Protein AF-A0AAE3JLN5-F1 (afdb_monomer)

Foldseek 3Di:
DPDDDFLQLVPVVCQLCLQPDLVVLQVVLCVVLVHDDDDLLDPVVLQVSLLSLLQPPDDDSSNLSSNLSSPVVNCCVVQVWAKKWKWADDDNDITTFIWIAHPQQFIFGRCPVVSCCVPVVVNSNPDTVVNVCVVGPVVCVVGPGPVNVVVVPRIDMGGRD

Mean predicted aligned error: 7.76 Å

Nearest PDB structures (foldseek):
  6e2q-assembly2_B  TM=2.155E-01  e=6.978E-01  Homo sapiens
  7byj-assembly1_A  TM=2.589E-01  e=1.976E+00  Homo sapiens
  3on5-assembly1_A  TM=3.897E-01  e=6.284E+00  Halalkalibacterium halodurans

Structure (mmCIF, N/CA/C/O backbone):
data_AF-A0AAE3JLN5-F1
#
_entry.id   AF-A0AAE3JLN5-F1
#
loop_
_atom_site.group_PDB
_atom_site.id
_atom_site.type_symbol
_atom_site.label_atom_id
_atom_site.label_alt_id
_atom_site.label_comp_id
_atom_site.label_asym_id
_atom_site.label_entity_id
_atom_site.label_seq_id
_atom_site.pdbx_PDB_ins_code
_atom_site.Cartn_x
_atom_site.Cartn_y
_atom_site.Cartn_z
_atom_site.occupancy
_atom_site.B_iso_or_equiv
_atom_site.auth_seq_id
_atom_site.auth_comp_id
_atom_site.auth_asym_id
_atom_site.auth_atom_id
_atom_site.pdbx_PDB_model_num
ATOM 1 N N . MET A 1 1 ? 14.565 -24.775 4.423 1.00 34.91 1 MET A N 1
ATOM 2 C CA . MET A 1 1 ? 14.494 -23.623 3.501 1.00 34.91 1 MET A CA 1
ATOM 3 C C . MET A 1 1 ? 14.005 -22.473 4.358 1.00 34.91 1 MET A C 1
ATOM 5 O O . MET A 1 1 ? 12.881 -22.555 4.824 1.00 34.91 1 MET A O 1
ATOM 9 N N . PHE A 1 2 ? 14.873 -21.534 4.742 1.00 31.98 2 PHE A N 1
ATOM 10 C CA . PHE A 1 2 ? 14.436 -20.401 5.559 1.00 31.98 2 PHE A CA 1
ATOM 11 C C . PHE A 1 2 ? 13.487 -19.578 4.693 1.00 31.98 2 PHE A C 1
ATOM 13 O O . PHE A 1 2 ? 13.933 -18.960 3.725 1.00 31.98 2 PHE A O 1
ATOM 20 N N . ASP A 1 3 ? 12.185 -19.664 4.974 1.00 42.88 3 ASP A N 1
ATOM 21 C CA . ASP A 1 3 ? 11.203 -18.747 4.410 1.00 42.88 3 ASP A CA 1
ATOM 22 C C . ASP A 1 3 ? 11.755 -17.341 4.623 1.00 42.88 3 ASP A C 1
ATOM 24 O O . ASP A 1 3 ? 12.084 -16.959 5.749 1.00 42.88 3 ASP A O 1
ATOM 28 N N . LYS A 1 4 ? 11.952 -16.596 3.532 1.00 53.66 4 LYS A N 1
ATOM 29 C CA . LYS A 1 4 ? 12.260 -15.175 3.649 1.00 53.66 4 LYS A CA 1
ATOM 30 C C . LYS A 1 4 ? 11.141 -14.573 4.492 1.00 53.66 4 LYS A C 1
ATOM 32 O O . LYS A 1 4 ? 9.982 -14.634 4.084 1.00 53.66 4 LYS A O 1
ATOM 37 N N . LEU A 1 5 ? 11.504 -14.067 5.670 1.00 67.44 5 LEU A N 1
ATOM 38 C CA . LEU A 1 5 ? 10.609 -13.301 6.529 1.00 67.44 5 LEU A CA 1
ATOM 39 C C . LEU A 1 5 ? 9.934 -12.226 5.672 1.00 67.44 5 LEU A C 1
ATOM 41 O O . LEU A 1 5 ? 10.567 -11.682 4.760 1.00 67.44 5 LEU A O 1
ATOM 45 N N . SER A 1 6 ? 8.652 -11.988 5.939 1.00 81.00 6 SER A N 1
ATOM 46 C CA . SER A 1 6 ? 7.822 -11.050 5.179 1.00 81.00 6 SER A CA 1
ATOM 47 C C . SER A 1 6 ? 8.530 -9.698 5.022 1.00 81.00 6 SER A C 1
ATOM 49 O O . SER A 1 6 ? 9.211 -9.243 5.942 1.00 81.00 6 SER A O 1
ATOM 51 N N . VAL A 1 7 ? 8.362 -9.020 3.882 1.00 86.06 7 VAL A N 1
ATOM 52 C CA . VAL A 1 7 ? 8.879 -7.651 3.703 1.00 86.06 7 VAL A CA 1
ATOM 53 C C . VAL A 1 7 ? 8.331 -6.733 4.791 1.00 86.06 7 VAL A C 1
ATOM 55 O O . VAL A 1 7 ? 9.045 -5.875 5.296 1.00 86.06 7 VAL A O 1
ATOM 58 N N . PHE A 1 8 ? 7.102 -6.978 5.244 1.00 87.25 8 PHE A N 1
ATOM 59 C CA . PHE A 1 8 ? 6.543 -6.248 6.363 1.00 87.25 8 PHE A CA 1
ATOM 60 C C . PHE A 1 8 ? 7.345 -6.504 7.632 1.00 87.25 8 PHE A C 1
ATOM 62 O O . PHE A 1 8 ? 7.776 -5.543 8.256 1.00 87.25 8 PHE A O 1
ATOM 69 N N . GLN A 1 9 ? 7.657 -7.763 7.957 1.00 87.00 9 GLN A N 1
ATOM 70 C CA . GLN A 1 9 ? 8.486 -8.120 9.120 1.00 87.00 9 GLN A CA 1
ATOM 71 C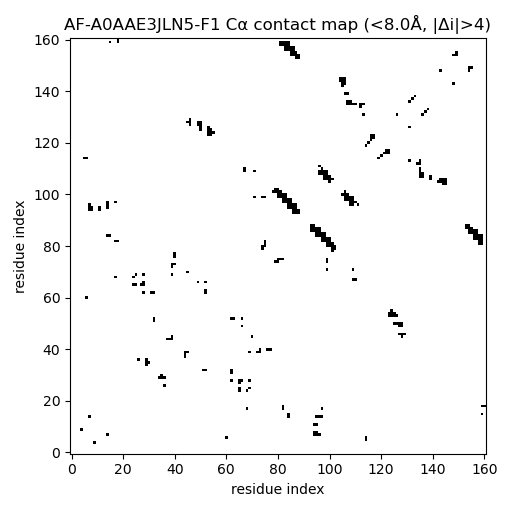 C . GLN A 1 9 ? 9.865 -7.449 9.111 1.00 87.00 9 GLN A C 1
ATOM 73 O O . GLN A 1 9 ? 10.367 -7.095 10.173 1.00 87.00 9 GLN A O 1
ATOM 78 N N . ASN A 1 10 ? 10.465 -7.248 7.937 1.00 88.38 10 ASN A N 1
ATOM 79 C CA . ASN A 1 10 ? 11.807 -6.669 7.830 1.00 88.38 10 ASN A CA 1
ATOM 80 C C . ASN A 1 10 ? 11.815 -5.131 7.871 1.00 88.38 10 ASN A C 1
ATOM 82 O O . ASN A 1 10 ? 12.857 -4.545 8.145 1.00 88.38 10 ASN A O 1
ATOM 86 N N . HIS A 1 11 ? 10.673 -4.479 7.627 1.00 91.25 11 HIS A N 1
ATOM 87 C CA . HIS A 1 11 ? 10.567 -3.022 7.465 1.00 91.25 11 HIS A CA 1
ATOM 88 C C . HIS A 1 11 ? 9.554 -2.395 8.435 1.00 91.25 11 HIS A C 1
ATOM 90 O O . HIS A 1 11 ? 8.726 -1.563 8.062 1.00 91.25 11 HIS A O 1
ATOM 96 N N . GLN A 1 12 ? 9.609 -2.794 9.709 1.00 90.69 12 GLN A N 1
ATOM 97 C CA . GLN A 1 12 ? 8.670 -2.332 10.742 1.00 90.69 12 GLN A CA 1
ATOM 98 C C . GLN A 1 12 ? 8.716 -0.810 10.959 1.00 90.69 12 GLN A C 1
ATOM 100 O O . GLN A 1 12 ? 7.666 -0.201 11.152 1.00 90.69 12 GLN A O 1
ATOM 105 N N . ASP A 1 13 ? 9.887 -0.174 10.846 1.00 91.94 13 ASP A N 1
ATOM 106 C CA . ASP A 1 13 ? 10.029 1.282 11.010 1.00 91.94 13 ASP A CA 1
ATOM 107 C C . ASP A 1 13 ? 9.261 2.072 9.943 1.00 91.94 13 ASP A C 1
ATOM 109 O O . ASP A 1 13 ? 8.630 3.090 10.249 1.00 91.94 13 ASP A O 1
ATOM 113 N N . PHE A 1 14 ? 9.266 1.582 8.697 1.00 92.12 14 PHE A N 1
ATOM 114 C CA . PHE A 1 14 ? 8.467 2.158 7.616 1.00 92.12 14 PHE A CA 1
ATOM 115 C C . PHE A 1 14 ? 6.973 2.054 7.936 1.00 92.12 14 PHE A C 1
ATOM 117 O O . PHE A 1 14 ? 6.238 3.030 7.787 1.00 92.12 14 PHE A O 1
ATOM 124 N N . LEU A 1 15 ? 6.533 0.887 8.419 1.00 92.00 15 LEU A N 1
ATOM 125 C CA . LEU A 1 15 ? 5.131 0.616 8.741 1.00 92.00 15 LEU A CA 1
ATOM 126 C C . LEU A 1 15 ? 4.630 1.454 9.920 1.00 92.00 15 LEU A C 1
ATOM 128 O O . LEU A 1 15 ? 3.588 2.095 9.816 1.00 92.00 15 LEU A O 1
ATOM 132 N N . LEU A 1 16 ? 5.393 1.521 11.012 1.00 92.00 16 LEU A N 1
ATOM 133 C CA . LEU A 1 16 ? 5.062 2.333 12.188 1.00 92.00 16 LEU A CA 1
ATOM 134 C C . LEU A 1 16 ? 4.935 3.822 11.849 1.00 92.00 16 LEU A C 1
ATOM 136 O O . LEU A 1 16 ? 4.142 4.540 12.457 1.00 92.00 16 LEU A O 1
ATOM 140 N N . ASN A 1 17 ? 5.674 4.285 10.841 1.00 93.31 17 ASN A N 1
ATOM 141 C CA . ASN A 1 17 ? 5.619 5.663 10.376 1.00 93.31 17 ASN A CA 1
ATOM 142 C C . ASN A 1 17 ? 4.819 5.835 9.083 1.00 93.31 17 ASN A C 1
ATOM 144 O O . ASN A 1 17 ? 4.905 6.909 8.492 1.00 93.31 17 ASN A O 1
ATOM 148 N N . ILE A 1 18 ? 4.042 4.844 8.619 1.00 92.56 18 ILE A N 1
ATOM 149 C CA . ILE A 1 18 ? 3.437 4.851 7.272 1.00 92.56 18 ILE A CA 1
ATOM 150 C C . ILE A 1 18 ? 2.553 6.080 7.013 1.00 92.56 18 ILE A C 1
ATOM 152 O O . ILE A 1 18 ? 2.617 6.645 5.927 1.00 92.56 18 ILE A O 1
ATOM 156 N N . HIS A 1 19 ? 1.853 6.570 8.036 1.00 91.94 19 HIS A N 1
ATOM 157 C CA . HIS A 1 19 ? 0.973 7.743 8.003 1.00 91.94 19 HIS A CA 1
ATOM 158 C C . HIS A 1 19 ? 1.704 9.100 7.948 1.00 91.94 19 HIS A C 1
ATOM 160 O O . HIS A 1 19 ? 1.088 10.117 7.638 1.00 91.94 19 HIS A O 1
ATOM 166 N N . LYS A 1 20 ? 3.007 9.144 8.257 1.00 92.88 20 LYS A N 1
ATOM 167 C CA . LYS A 1 20 ? 3.791 10.390 8.330 1.00 92.88 20 LYS A CA 1
ATOM 168 C C . LYS A 1 20 ? 4.419 10.762 6.990 1.00 92.88 20 LYS A C 1
ATOM 170 O O . LYS A 1 20 ? 4.600 9.903 6.130 1.00 92.88 20 LYS A O 1
ATOM 175 N N . ASN A 1 21 ? 4.830 12.022 6.847 1.00 92.56 21 ASN A N 1
ATOM 176 C CA . ASN A 1 21 ? 5.661 12.516 5.740 1.00 92.56 21 ASN A CA 1
ATOM 177 C C . ASN A 1 21 ? 5.132 12.145 4.341 1.00 92.56 21 ASN A C 1
ATOM 179 O O . ASN A 1 21 ? 5.878 11.686 3.476 1.00 92.56 21 ASN A O 1
ATOM 183 N N . LYS A 1 22 ? 3.825 12.327 4.117 1.00 91.62 22 LYS A N 1
ATOM 184 C CA . LYS A 1 22 ? 3.152 11.931 2.871 1.00 91.62 22 LYS A CA 1
ATOM 185 C C . LYS A 1 22 ? 3.838 12.457 1.611 1.00 91.62 22 LYS A C 1
ATOM 187 O O . LYS A 1 22 ? 4.119 11.692 0.691 1.00 91.62 22 LYS A O 1
ATOM 192 N N . GLU A 1 23 ? 4.116 13.757 1.568 1.00 91.44 23 GLU A N 1
ATOM 193 C CA . GLU A 1 23 ? 4.706 14.399 0.389 1.00 91.44 23 GLU A CA 1
ATOM 194 C C . GLU A 1 23 ? 6.108 13.870 0.073 1.00 91.44 23 GLU A C 1
ATOM 196 O O . GLU A 1 23 ? 6.421 13.622 -1.092 1.00 91.44 23 GLU A O 1
ATOM 201 N N . GLU A 1 24 ? 6.919 13.651 1.111 1.00 92.50 24 GLU A N 1
ATOM 202 C CA . GLU A 1 24 ? 8.273 13.105 1.005 1.00 92.50 24 GLU A CA 1
ATOM 203 C C . GLU A 1 24 ? 8.243 11.677 0.452 1.00 92.50 24 GLU A C 1
ATOM 205 O O . GLU A 1 24 ? 8.920 11.382 -0.527 1.00 92.50 24 GLU A O 1
ATOM 210 N N . LYS A 1 25 ? 7.387 10.805 0.999 1.00 93.25 25 LYS A N 1
ATOM 211 C CA . LYS A 1 25 ? 7.266 9.416 0.530 1.00 93.25 25 LYS A CA 1
ATOM 212 C C . LYS A 1 25 ? 6.771 9.310 -0.904 1.00 93.25 25 LYS A C 1
ATOM 214 O O . LYS A 1 25 ? 7.271 8.477 -1.658 1.00 93.25 25 LYS A O 1
ATOM 219 N N . LEU A 1 26 ? 5.799 10.139 -1.292 1.00 92.69 26 LEU A N 1
ATOM 220 C CA . LEU A 1 26 ? 5.338 10.183 -2.680 1.00 92.69 26 LEU A CA 1
ATOM 221 C C . LEU A 1 26 ? 6.450 10.690 -3.603 1.00 92.69 26 LEU A C 1
ATOM 223 O O . LEU A 1 26 ? 6.664 10.113 -4.664 1.00 92.69 26 LEU A O 1
ATOM 227 N N . PHE A 1 27 ? 7.184 11.733 -3.205 1.00 91.69 27 PHE A N 1
ATOM 228 C CA . PHE A 1 27 ? 8.329 12.224 -3.972 1.00 91.69 27 PHE A CA 1
ATOM 229 C C . PHE A 1 27 ? 9.406 11.145 -4.153 1.00 91.69 27 PHE A C 1
ATOM 231 O O . PHE A 1 27 ? 9.820 10.890 -5.284 1.00 91.69 27 PHE A O 1
ATOM 238 N N . GLU A 1 28 ? 9.803 10.479 -3.069 1.00 91.06 28 GLU A N 1
ATOM 239 C CA . GLU A 1 28 ? 10.776 9.387 -3.100 1.00 91.06 28 GLU A CA 1
ATOM 240 C C . GLU A 1 28 ? 10.309 8.232 -3.984 1.00 91.06 28 GLU A C 1
ATOM 242 O O . GLU A 1 28 ? 11.082 7.729 -4.796 1.00 91.06 28 GLU A O 1
ATOM 247 N N . PHE A 1 29 ? 9.031 7.858 -3.916 1.00 92.88 29 PHE A N 1
ATOM 248 C CA . PHE A 1 29 ? 8.471 6.835 -4.792 1.00 92.88 29 PHE A CA 1
ATOM 249 C C . PHE A 1 29 ? 8.649 7.178 -6.279 1.00 92.88 29 PHE A C 1
ATOM 251 O O . PHE A 1 29 ? 9.194 6.372 -7.033 1.00 92.88 29 PHE A O 1
ATOM 258 N N . PHE A 1 30 ? 8.238 8.378 -6.700 1.00 92.25 30 PHE A N 1
ATOM 259 C CA . PHE A 1 30 ? 8.370 8.815 -8.093 1.00 92.25 30 PHE A CA 1
ATOM 260 C C . PHE A 1 30 ? 9.837 8.886 -8.545 1.00 92.25 30 PHE A C 1
ATOM 262 O O . PHE A 1 30 ? 10.158 8.494 -9.670 1.00 92.25 30 PHE A O 1
ATOM 269 N N . ARG A 1 31 ? 10.743 9.289 -7.644 1.00 90.69 31 ARG A N 1
ATOM 270 C CA . ARG A 1 31 ? 12.194 9.255 -7.869 1.00 90.69 31 ARG A CA 1
ATOM 271 C C . ARG A 1 31 ? 12.707 7.826 -8.078 1.00 90.69 31 ARG A C 1
ATOM 273 O O . ARG A 1 31 ? 13.458 7.592 -9.022 1.00 90.69 31 ARG A O 1
ATOM 280 N N . LEU A 1 32 ? 12.286 6.871 -7.244 1.00 86.94 32 LEU A N 1
ATOM 281 C CA . LEU A 1 32 ? 12.697 5.460 -7.313 1.00 86.94 32 LEU A CA 1
ATOM 282 C C . LEU A 1 32 ? 12.283 4.782 -8.623 1.00 86.94 32 LEU A C 1
ATOM 284 O O . LEU A 1 32 ? 13.032 3.969 -9.164 1.00 86.94 32 LEU A O 1
ATOM 288 N N . ILE A 1 33 ? 11.107 5.123 -9.149 1.00 87.69 33 ILE A N 1
ATOM 289 C CA . ILE A 1 33 ? 10.612 4.569 -10.417 1.00 87.69 33 ILE A CA 1
ATOM 290 C C . ILE A 1 33 ? 11.040 5.388 -11.641 1.00 87.69 33 ILE A C 1
ATOM 292 O O . ILE A 1 33 ? 10.683 5.019 -12.758 1.00 87.69 33 ILE A O 1
ATOM 296 N N . ASN A 1 34 ? 11.795 6.474 -11.435 1.00 88.44 34 ASN A N 1
ATOM 297 C CA . ASN A 1 34 ? 12.208 7.423 -12.467 1.00 88.44 34 ASN A CA 1
ATOM 298 C C . ASN A 1 34 ? 11.028 7.894 -13.337 1.00 88.44 34 ASN A C 1
ATOM 300 O O . ASN A 1 34 ? 11.049 7.785 -14.565 1.00 88.44 34 ASN A O 1
ATOM 304 N N . HIS A 1 35 ? 9.969 8.373 -12.686 1.00 90.31 35 HIS A N 1
ATOM 305 C CA . HIS A 1 35 ? 8.757 8.850 -13.345 1.00 90.31 35 HIS A CA 1
ATOM 306 C C . HIS A 1 35 ? 8.337 10.201 -12.764 1.00 90.31 35 HIS A C 1
ATOM 308 O O . HIS A 1 35 ? 8.606 10.509 -11.605 1.00 90.31 35 HIS A O 1
ATOM 314 N N . GLU A 1 36 ? 7.653 11.014 -13.564 1.00 91.88 36 GLU A N 1
ATOM 315 C CA . GLU A 1 36 ? 7.061 12.262 -13.086 1.00 91.88 36 GLU A CA 1
ATOM 316 C C . GLU A 1 36 ? 5.956 12.014 -12.048 1.00 91.88 36 GLU A C 1
ATOM 318 O O . GLU A 1 36 ? 5.320 10.954 -12.027 1.00 91.88 36 GLU A O 1
ATOM 323 N N . LYS A 1 37 ? 5.707 13.013 -11.195 1.00 91.38 37 LYS A N 1
ATOM 324 C CA . LYS A 1 37 ? 4.561 12.991 -10.282 1.00 91.38 37 LYS A CA 1
ATOM 325 C C . LYS A 1 37 ? 3.266 12.995 -11.089 1.00 91.38 37 LYS A C 1
ATOM 327 O O . LYS A 1 37 ? 3.116 13.790 -12.010 1.00 91.38 37 LYS A O 1
ATOM 332 N N . VAL A 1 38 ? 2.321 12.151 -10.692 1.00 91.12 38 VAL A N 1
ATOM 333 C CA . VAL A 1 38 ? 0.983 12.076 -11.294 1.00 91.12 38 VAL A CA 1
ATOM 334 C C . VAL A 1 38 ? -0.095 12.308 -10.242 1.00 91.12 38 VAL A C 1
ATOM 336 O O . VAL A 1 38 ? 0.158 12.147 -9.045 1.00 91.12 38 VAL A O 1
ATOM 339 N N . ASP A 1 39 ? -1.303 12.661 -10.684 1.00 90.38 39 ASP A N 1
ATOM 340 C CA . ASP A 1 39 ? -2.466 12.713 -9.801 1.00 90.38 39 ASP A CA 1
ATOM 341 C C . ASP A 1 39 ? -2.801 11.301 -9.309 1.00 90.38 39 ASP A C 1
ATOM 343 O O . ASP A 1 39 ? -3.186 10.421 -10.082 1.00 90.38 39 ASP A O 1
ATOM 347 N N . ILE A 1 40 ? -2.643 11.098 -8.003 1.00 88.88 40 ILE A N 1
ATOM 348 C CA . ILE A 1 40 ? -2.873 9.819 -7.332 1.00 88.88 40 ILE A CA 1
ATOM 349 C C . ILE A 1 40 ? -4.363 9.512 -7.137 1.00 88.88 40 ILE A C 1
ATOM 351 O O . ILE A 1 40 ? -4.716 8.407 -6.740 1.00 88.88 40 ILE A O 1
ATOM 355 N N . SER A 1 41 ? -5.256 10.469 -7.393 1.00 86.25 41 SER A N 1
ATOM 356 C CA . SER A 1 41 ? -6.702 10.253 -7.361 1.00 86.25 41 SER A CA 1
ATOM 357 C C . SER A 1 41 ? -7.232 9.630 -8.661 1.00 86.25 41 SER A C 1
ATOM 359 O O . SER A 1 41 ? -8.343 9.092 -8.679 1.00 86.25 41 SER A O 1
ATOM 361 N N . ASP A 1 42 ? -6.442 9.653 -9.733 1.00 87.62 42 ASP A N 1
ATOM 362 C CA . ASP A 1 42 ? -6.807 9.112 -11.039 1.00 87.62 42 ASP A CA 1
ATOM 363 C C . ASP A 1 42 ? -6.462 7.614 -11.140 1.00 87.62 42 ASP A C 1
ATOM 365 O O . ASP A 1 42 ? -5.333 7.177 -10.901 1.00 87.62 42 ASP A O 1
ATOM 369 N N . TYR A 1 43 ? -7.463 6.816 -11.508 1.00 83.06 43 TYR A N 1
ATOM 370 C CA . TYR A 1 43 ? -7.341 5.371 -11.667 1.00 83.06 43 TYR A CA 1
ATOM 371 C C . TYR A 1 43 ? -6.399 4.983 -12.817 1.00 83.06 43 TYR A C 1
ATOM 373 O O . TYR A 1 43 ? -5.635 4.021 -12.687 1.00 83.06 43 TYR A O 1
ATOM 381 N N . ASP A 1 44 ? -6.411 5.725 -13.925 1.00 84.06 44 ASP A N 1
ATOM 382 C CA . ASP A 1 44 ? -5.588 5.405 -15.094 1.00 84.06 44 ASP A CA 1
ATOM 383 C C . ASP A 1 44 ? -4.106 5.664 -14.814 1.00 84.06 44 ASP A C 1
ATOM 385 O O . ASP A 1 44 ? -3.244 4.844 -15.156 1.00 84.06 44 ASP A O 1
ATOM 389 N N . ASN A 1 45 ? -3.811 6.737 -14.078 1.00 87.81 45 ASN A N 1
ATOM 390 C CA . ASN A 1 45 ? -2.475 6.990 -13.548 1.00 87.81 45 ASN A CA 1
ATOM 391 C C . ASN A 1 45 ? -2.016 5.856 -12.626 1.00 87.81 45 ASN A C 1
ATOM 393 O O . ASN A 1 45 ? -0.902 5.351 -12.783 1.00 87.81 45 ASN A O 1
ATOM 397 N N . LEU A 1 46 ? -2.873 5.383 -11.714 1.00 84.94 46 LEU A N 1
ATOM 398 C 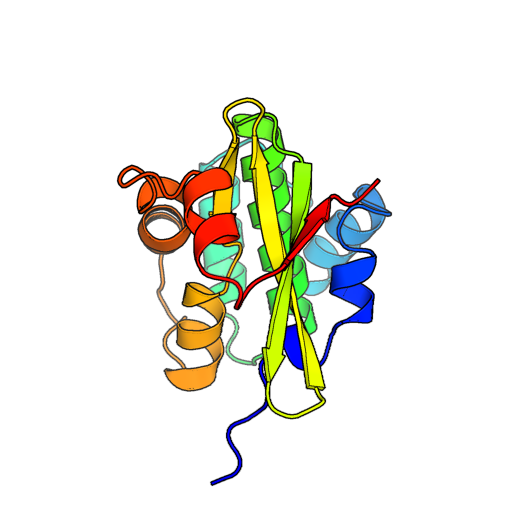CA . LEU A 1 46 ? -2.544 4.244 -10.854 1.00 84.94 46 LEU A CA 1
ATOM 399 C C . LEU A 1 46 ? -2.242 2.971 -11.643 1.00 84.94 46 LEU A C 1
ATOM 401 O O . LEU A 1 46 ? -1.288 2.252 -11.320 1.00 84.94 46 LEU A O 1
ATOM 405 N N . LYS A 1 47 ? -3.025 2.703 -12.692 1.00 82.25 47 LYS A N 1
ATOM 406 C CA . LYS A 1 47 ? -2.810 1.559 -13.576 1.00 82.25 47 LYS A CA 1
ATOM 407 C C . LYS A 1 47 ? -1.462 1.646 -14.282 1.00 82.25 47 LYS A C 1
ATOM 409 O O . LYS A 1 47 ? -0.705 0.672 -14.254 1.00 82.25 47 LYS A O 1
ATOM 414 N N . LYS A 1 48 ? -1.140 2.807 -14.859 1.00 84.88 48 LYS A N 1
ATOM 415 C CA . LYS A 1 48 ? 0.138 3.066 -15.537 1.00 84.88 48 LYS A CA 1
ATOM 416 C C . LYS A 1 48 ? 1.324 2.895 -14.586 1.00 84.88 48 LYS A C 1
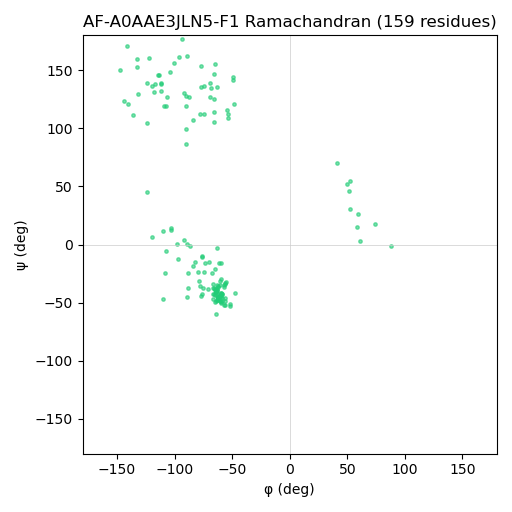ATOM 418 O O . LYS A 1 48 ? 2.254 2.155 -14.895 1.00 84.88 48 LYS A O 1
ATOM 423 N N . ILE A 1 49 ? 1.276 3.532 -13.417 1.00 87.19 49 ILE A N 1
ATOM 424 C CA . ILE A 1 49 ? 2.348 3.475 -12.417 1.00 87.19 49 ILE A CA 1
ATOM 425 C C . ILE A 1 49 ? 2.551 2.053 -11.891 1.00 87.19 49 ILE A C 1
ATOM 427 O O . ILE A 1 49 ? 3.681 1.576 -11.817 1.00 87.19 49 ILE A O 1
ATOM 431 N N . THR A 1 50 ? 1.467 1.341 -11.581 1.00 82.88 50 THR A N 1
ATOM 432 C CA . THR A 1 50 ? 1.558 -0.055 -11.137 1.00 82.88 50 THR A CA 1
ATOM 433 C C . THR A 1 50 ? 2.203 -0.920 -12.213 1.00 82.88 50 THR A C 1
ATOM 435 O O . THR A 1 50 ? 3.108 -1.686 -11.909 1.00 82.88 50 THR A O 1
ATOM 438 N N . HIS A 1 51 ? 1.813 -0.760 -13.479 1.00 79.12 51 HIS A N 1
ATOM 439 C CA . HIS A 1 51 ? 2.436 -1.494 -14.581 1.00 79.12 51 HIS A CA 1
ATOM 440 C C . HIS A 1 51 ? 3.948 -1.227 -14.678 1.00 79.12 51 HIS A C 1
ATOM 442 O O . HIS A 1 51 ? 4.727 -2.165 -14.839 1.00 79.12 51 HIS A O 1
ATOM 448 N N . LEU A 1 52 ? 4.373 0.031 -14.516 1.00 81.81 52 LEU A N 1
ATOM 449 C CA . LEU A 1 52 ? 5.792 0.399 -14.504 1.00 81.81 52 LEU A CA 1
ATOM 450 C C . LEU A 1 52 ? 6.558 -0.283 -13.367 1.00 81.81 52 LEU A C 1
ATOM 452 O O . LEU A 1 52 ? 7.601 -0.878 -13.624 1.00 81.81 52 LEU A O 1
ATOM 456 N N . VAL A 1 53 ? 6.038 -0.234 -12.136 1.00 81.38 53 VAL A N 1
ATOM 457 C CA . VAL A 1 53 ? 6.660 -0.876 -10.962 1.00 81.38 53 VAL A CA 1
ATOM 458 C C . VAL A 1 53 ? 6.759 -2.388 -11.154 1.00 81.38 53 VAL A C 1
ATOM 460 O O . VAL A 1 53 ? 7.801 -2.986 -10.893 1.00 81.38 53 VAL A O 1
ATOM 463 N N . MET A 1 54 ? 5.684 -3.009 -11.635 1.00 75.12 54 MET A N 1
ATOM 464 C CA . MET A 1 54 ? 5.571 -4.464 -11.724 1.00 75.12 54 MET A CA 1
ATOM 465 C C . MET A 1 54 ? 6.401 -5.092 -12.841 1.00 75.12 54 MET A C 1
ATOM 467 O O . MET A 1 54 ? 6.795 -6.254 -12.735 1.00 75.12 54 MET A O 1
ATOM 471 N N . ASN A 1 55 ? 6.725 -4.320 -13.875 1.00 73.75 55 ASN A N 1
ATOM 472 C CA . ASN A 1 55 ? 7.581 -4.772 -14.967 1.00 73.75 55 ASN A CA 1
ATOM 473 C C . ASN A 1 55 ? 9.079 -4.579 -14.700 1.00 73.75 55 ASN A C 1
ATOM 475 O O . ASN A 1 55 ? 9.901 -4.957 -15.539 1.00 73.75 55 ASN A O 1
ATOM 479 N N . GLN A 1 56 ? 9.466 -4.011 -13.554 1.00 73.75 56 GLN A N 1
ATOM 480 C CA . GLN A 1 56 ? 10.876 -3.917 -13.191 1.00 73.75 56 GLN A CA 1
ATOM 481 C C . GLN A 1 56 ? 11.459 -5.321 -12.968 1.00 73.75 56 GLN A C 1
ATOM 483 O O . GLN A 1 56 ? 10.974 -6.102 -12.155 1.00 73.75 56 GLN A O 1
ATOM 488 N N . LEU A 1 57 ? 12.542 -5.641 -13.686 1.00 63.56 57 LEU A N 1
ATOM 489 C CA . LEU A 1 57 ? 13.176 -6.967 -13.646 1.00 63.56 57 LEU A CA 1
ATOM 490 C C . LEU A 1 57 ? 13.834 -7.285 -12.295 1.00 63.56 57 LEU A C 1
ATOM 492 O O . LEU A 1 57 ? 14.021 -8.454 -11.954 1.00 63.56 57 LEU A O 1
ATOM 496 N N . LYS A 1 58 ? 14.212 -6.255 -11.531 1.00 74.38 58 LYS A N 1
ATOM 497 C CA . LYS A 1 58 ? 14.881 -6.401 -10.238 1.00 74.38 58 LYS A CA 1
ATOM 49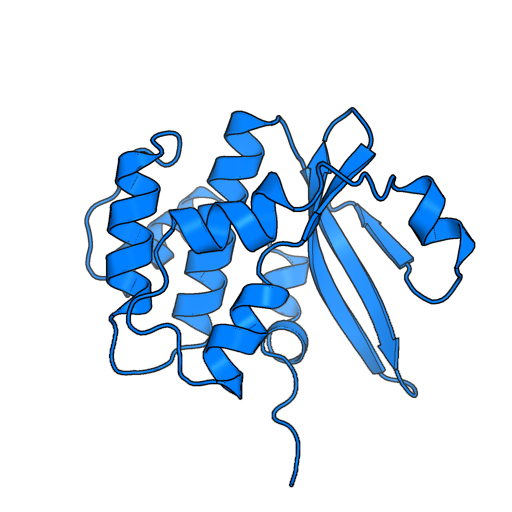8 C C . LYS A 1 58 ? 13.915 -6.073 -9.108 1.00 74.38 58 LYS A C 1
ATOM 500 O O . LYS A 1 58 ? 13.340 -4.991 -9.066 1.00 74.38 58 LYS A O 1
ATOM 505 N N . LYS A 1 59 ? 13.807 -7.005 -8.162 1.00 75.25 59 LYS A N 1
ATOM 506 C CA . LYS A 1 59 ? 13.040 -6.817 -6.932 1.00 75.25 59 LYS A CA 1
ATOM 507 C C . LYS A 1 59 ? 13.706 -5.804 -6.012 1.00 75.25 59 LYS A C 1
ATOM 509 O O . LYS A 1 59 ? 14.925 -5.851 -5.844 1.00 75.25 59 LYS A O 1
ATOM 514 N N . SER A 1 60 ? 12.899 -4.949 -5.398 1.00 83.38 60 SER A N 1
ATOM 515 C CA . SER A 1 60 ? 13.330 -4.009 -4.366 1.00 83.38 60 SER A CA 1
ATOM 516 C C . SER A 1 60 ? 12.227 -3.865 -3.322 1.00 83.38 60 SER A C 1
ATOM 518 O O . SER A 1 60 ? 11.093 -3.527 -3.671 1.00 83.38 60 SER A O 1
ATOM 520 N N . ASP A 1 61 ? 12.572 -4.127 -2.062 1.00 86.31 61 ASP A N 1
ATOM 521 C CA . ASP A 1 61 ? 11.670 -3.954 -0.923 1.00 86.31 61 ASP A CA 1
ATOM 522 C C . ASP A 1 61 ? 11.195 -2.501 -0.827 1.00 86.31 61 ASP A C 1
ATOM 524 O O . ASP A 1 61 ? 9.997 -2.267 -0.683 1.00 86.31 61 ASP A O 1
ATOM 528 N N . ASP A 1 62 ? 12.102 -1.541 -1.028 1.00 86.56 62 ASP A N 1
ATOM 529 C CA . ASP A 1 62 ? 11.791 -0.110 -1.011 1.00 86.56 62 ASP A CA 1
ATOM 530 C C . ASP A 1 62 ? 10.795 0.249 -2.117 1.00 86.56 62 ASP A C 1
ATOM 532 O O . ASP A 1 62 ? 9.780 0.891 -1.857 1.00 86.56 62 ASP A O 1
ATOM 536 N N . ASN A 1 63 ? 11.013 -0.237 -3.347 1.00 84.00 63 ASN A N 1
ATOM 537 C CA . ASN A 1 63 ? 10.087 0.027 -4.455 1.00 84.00 63 ASN A CA 1
ATOM 538 C C . ASN A 1 63 ? 8.711 -0.576 -4.170 1.00 84.00 63 ASN A C 1
ATOM 540 O O . ASN A 1 63 ? 7.694 0.049 -4.465 1.00 84.00 63 ASN A O 1
ATOM 544 N N . PHE A 1 64 ? 8.675 -1.782 -3.600 1.00 84.94 64 PHE A N 1
ATOM 545 C CA . PHE A 1 64 ? 7.433 -2.450 -3.240 1.00 84.94 64 PHE A CA 1
ATOM 546 C C . PHE A 1 64 ? 6.678 -1.691 -2.141 1.00 8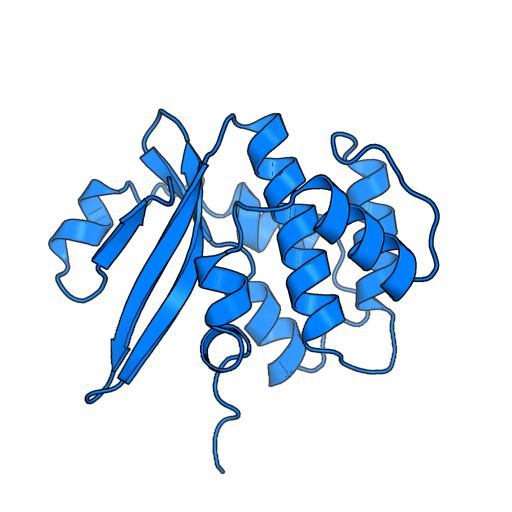4.94 64 PHE A C 1
ATOM 548 O O . PHE A 1 64 ? 5.492 -1.415 -2.306 1.00 84.94 64 PHE A O 1
ATOM 555 N N . LEU A 1 65 ? 7.348 -1.313 -1.049 1.00 88.44 65 LEU A N 1
ATOM 556 C CA . LEU A 1 65 ? 6.741 -0.587 0.070 1.00 88.44 65 LEU A CA 1
ATOM 557 C C . LEU A 1 65 ? 6.281 0.816 -0.338 1.00 88.44 65 LEU A C 1
ATOM 559 O O . LEU A 1 65 ? 5.164 1.214 -0.007 1.00 88.44 65 LEU A O 1
ATOM 563 N N . SER A 1 66 ? 7.088 1.539 -1.115 1.00 89.75 66 SER A N 1
ATOM 564 C CA . SER A 1 66 ? 6.718 2.845 -1.664 1.00 89.75 66 SER A CA 1
ATOM 565 C C . SER A 1 66 ? 5.545 2.752 -2.646 1.00 89.75 66 SER A C 1
ATOM 567 O O . SER A 1 66 ? 4.653 3.599 -2.613 1.00 89.75 66 SER A O 1
ATOM 569 N N . TRP A 1 67 ? 5.488 1.706 -3.477 1.00 88.56 67 TRP A N 1
ATOM 570 C CA . TRP A 1 67 ? 4.337 1.451 -4.349 1.00 88.56 67 TRP A CA 1
ATOM 571 C C . TRP A 1 67 ? 3.070 1.102 -3.555 1.00 88.56 67 TRP A C 1
ATOM 573 O O . TRP A 1 67 ? 1.999 1.628 -3.855 1.00 88.56 67 TRP A O 1
ATOM 583 N N . LEU A 1 68 ? 3.175 0.275 -2.509 1.00 88.19 68 LEU A N 1
ATOM 584 C CA . LEU A 1 68 ? 2.047 -0.018 -1.621 1.00 88.19 68 LEU A CA 1
ATOM 585 C C . LEU A 1 68 ? 1.521 1.237 -0.935 1.00 88.19 68 LEU A C 1
ATOM 587 O O . LEU A 1 68 ? 0.307 1.426 -0.855 1.00 88.19 68 LEU A O 1
ATOM 591 N N . TYR A 1 69 ? 2.425 2.098 -0.470 1.00 91.81 69 TYR A N 1
ATOM 592 C CA . TYR A 1 69 ? 2.064 3.388 0.097 1.00 91.81 69 TYR A CA 1
ATOM 593 C C . TYR A 1 69 ? 1.301 4.246 -0.918 1.00 91.81 69 TYR A C 1
ATOM 595 O O . TYR A 1 69 ? 0.209 4.721 -0.618 1.00 91.81 69 TYR A O 1
ATOM 603 N N . PHE A 1 70 ? 1.812 4.361 -2.147 1.00 91.38 70 PHE A N 1
ATOM 604 C CA . PHE A 1 70 ? 1.143 5.063 -3.244 1.00 91.38 70 PHE A CA 1
ATOM 605 C C . PHE A 1 70 ? -0.272 4.518 -3.524 1.00 91.38 70 PHE A C 1
ATOM 607 O O . PHE A 1 70 ? -1.225 5.294 -3.624 1.00 91.38 70 PHE A O 1
ATOM 614 N N . CYS A 1 71 ? -0.447 3.193 -3.589 1.00 87.69 71 CYS A N 1
ATOM 615 C CA . CYS A 1 71 ? -1.767 2.577 -3.749 1.00 87.69 71 CYS A CA 1
ATOM 616 C C . CYS A 1 71 ? -2.689 2.829 -2.548 1.00 87.69 71 CYS A C 1
ATOM 618 O O . CYS A 1 71 ? -3.882 3.069 -2.729 1.00 87.69 71 CYS A O 1
ATOM 620 N N . GLY A 1 72 ? -2.153 2.787 -1.328 1.00 89.62 72 GLY A N 1
ATOM 621 C CA . GLY A 1 72 ? -2.908 3.089 -0.117 1.00 89.62 72 GLY A CA 1
ATOM 622 C C . GLY A 1 72 ? -3.391 4.537 -0.074 1.00 89.62 72 GLY A C 1
ATOM 623 O O . GLY A 1 72 ? -4.547 4.788 0.249 1.00 89.62 72 GLY A O 1
ATOM 624 N N . GLU A 1 73 ? -2.565 5.496 -0.491 1.00 92.50 73 GLU A N 1
ATOM 625 C CA . GLU A 1 73 ? -2.965 6.905 -0.551 1.00 92.50 73 GLU A CA 1
ATOM 626 C C . GLU A 1 73 ? -4.118 7.153 -1.533 1.00 92.50 73 GLU A C 1
ATOM 628 O O . GLU A 1 73 ? -5.000 7.963 -1.251 1.00 92.50 73 GLU A O 1
ATOM 633 N N . HIS A 1 74 ? -4.180 6.419 -2.646 1.00 89.56 74 HIS A N 1
ATOM 634 C CA . HIS A 1 74 ? -5.346 6.464 -3.531 1.00 89.56 74 HIS A CA 1
ATOM 635 C C . HIS A 1 74 ? -6.626 5.979 -2.840 1.00 89.56 74 HIS A C 1
ATOM 637 O O . HIS A 1 74 ? -7.666 6.630 -2.935 1.00 89.56 74 HIS A O 1
ATOM 643 N N . ILE A 1 75 ? -6.560 4.847 -2.133 1.00 86.19 75 ILE A N 1
ATOM 644 C CA . ILE A 1 75 ? -7.707 4.298 -1.393 1.00 86.19 75 ILE A CA 1
ATOM 645 C C . ILE A 1 75 ? -8.140 5.285 -0.307 1.00 86.19 75 ILE A C 1
ATOM 647 O O . ILE A 1 75 ? -9.326 5.586 -0.200 1.00 86.19 75 ILE A O 1
ATOM 651 N N . ASN A 1 76 ? -7.183 5.827 0.450 1.00 90.25 76 ASN A N 1
ATOM 652 C CA . ASN A 1 76 ? -7.427 6.845 1.464 1.00 90.25 76 ASN A CA 1
ATOM 653 C C . ASN A 1 76 ? -8.225 8.019 0.873 1.00 90.25 76 ASN A C 1
ATOM 655 O O . ASN A 1 76 ? -9.313 8.319 1.360 1.00 90.25 76 ASN A O 1
ATOM 659 N N . LEU A 1 77 ? -7.760 8.595 -0.240 1.00 89.88 77 LEU A N 1
ATOM 660 C CA . LEU A 1 77 ? -8.435 9.718 -0.895 1.00 89.88 77 LEU A CA 1
ATOM 661 C C . LEU A 1 77 ? -9.834 9.377 -1.421 1.00 89.88 77 LEU A C 1
ATOM 663 O O . LEU A 1 77 ? -10.728 10.218 -1.367 1.00 89.88 77 LEU A O 1
ATOM 667 N N . LYS A 1 78 ? -10.037 8.170 -1.962 1.00 86.75 78 LYS A N 1
ATOM 668 C CA . LYS A 1 78 ? -11.324 7.771 -2.557 1.00 86.75 78 LYS A CA 1
ATOM 669 C C . LYS A 1 78 ? -12.375 7.376 -1.530 1.00 86.75 78 LYS A C 1
ATOM 671 O O . LYS A 1 78 ? -13.561 7.566 -1.786 1.00 86.75 78 LYS A O 1
ATOM 676 N N . PHE A 1 79 ? -11.952 6.811 -0.405 1.00 86.56 79 PHE A N 1
ATOM 677 C CA . PHE A 1 79 ? -12.850 6.190 0.568 1.00 86.56 79 PHE A CA 1
ATOM 678 C C . PHE A 1 79 ? -12.790 6.834 1.958 1.00 86.56 79 PHE A C 1
ATOM 680 O O . PHE A 1 79 ? -13.455 6.344 2.869 1.00 86.56 79 PHE A O 1
ATOM 687 N N . ASN A 1 80 ? -12.049 7.939 2.102 1.00 89.75 80 ASN A N 1
ATOM 688 C CA . ASN A 1 80 ? -11.836 8.660 3.357 1.00 89.75 80 ASN A CA 1
ATOM 689 C C . ASN A 1 80 ? -11.354 7.721 4.475 1.00 89.75 80 ASN A C 1
ATOM 691 O O . ASN A 1 80 ? -11.980 7.587 5.529 1.00 89.75 80 ASN A O 1
ATOM 695 N N . CYS A 1 81 ? -10.268 6.999 4.196 1.00 89.69 81 CYS A N 1
ATOM 696 C CA . CYS A 1 81 ? -9.712 6.020 5.125 1.00 89.69 81 CYS A CA 1
ATOM 697 C C . CYS A 1 81 ? -8.568 6.595 5.957 1.00 89.69 81 CYS A C 1
ATOM 699 O O . CYS A 1 81 ? -7.897 7.545 5.570 1.00 89.69 81 CYS A O 1
ATOM 701 N N . LYS A 1 82 ? -8.269 5.935 7.071 1.00 91.25 82 LYS A N 1
ATOM 702 C CA . LYS A 1 82 ? -7.076 6.176 7.880 1.00 91.25 82 LYS A CA 1
ATOM 703 C C . LYS A 1 82 ? -6.148 4.977 7.834 1.00 91.25 82 LYS A C 1
ATOM 705 O O . LYS A 1 82 ? -6.610 3.838 7.776 1.00 91.25 82 LYS A O 1
ATOM 710 N N . TRP A 1 83 ? -4.846 5.240 7.886 1.00 92.44 83 TRP A N 1
ATOM 711 C CA . TRP A 1 83 ? -3.840 4.199 8.065 1.00 92.44 83 TRP A CA 1
ATOM 712 C C . TRP A 1 83 ? -3.928 3.609 9.467 1.00 92.44 83 TRP A C 1
ATOM 714 O O . TRP A 1 83 ? -3.993 4.325 10.464 1.00 92.44 83 TRP A O 1
ATOM 724 N N . ALA A 1 84 ? -3.876 2.289 9.528 1.00 91.56 84 ALA A N 1
ATOM 725 C CA . ALA A 1 84 ? -3.737 1.529 10.753 1.00 91.56 84 ALA A CA 1
ATOM 726 C C . ALA A 1 84 ? -2.803 0.343 10.498 1.00 91.56 84 ALA A C 1
ATOM 728 O O . ALA A 1 84 ? -2.407 0.064 9.360 1.00 91.56 84 ALA A O 1
ATOM 729 N N . LEU A 1 85 ? -2.431 -0.348 11.567 1.00 90.06 85 LEU A N 1
ATOM 730 C CA . LEU A 1 85 ? -1.631 -1.559 11.499 1.00 90.06 85 LEU A CA 1
ATOM 731 C C . LEU A 1 85 ? -2.398 -2.725 12.105 1.00 90.06 85 LEU A C 1
ATOM 733 O O . LEU A 1 85 ? -2.993 -2.617 13.177 1.00 90.06 85 LEU A O 1
ATOM 737 N N . MET A 1 86 ? -2.335 -3.851 11.409 1.00 86.62 86 MET A N 1
ATOM 738 C CA . MET A 1 86 ? -2.739 -5.146 11.923 1.00 86.62 86 MET A CA 1
ATOM 739 C C . MET A 1 86 ? -1.522 -5.800 12.576 1.00 86.62 86 MET A C 1
ATOM 741 O O . MET A 1 86 ? -0.504 -6.009 11.913 1.00 86.62 86 MET A O 1
ATOM 745 N N . LYS A 1 87 ? -1.609 -6.084 13.874 1.00 85.38 87 LYS A N 1
ATOM 746 C CA . LYS A 1 87 ? -0.546 -6.697 14.671 1.00 85.38 87 LYS A CA 1
ATOM 747 C C . LYS A 1 87 ? -0.706 -8.210 14.684 1.00 85.38 87 LYS A C 1
ATOM 749 O O . LYS A 1 87 ? -1.771 -8.735 14.998 1.00 85.38 87 LYS A O 1
ATOM 754 N N . TYR A 1 88 ? 0.386 -8.900 14.395 1.00 81.62 88 TYR A N 1
ATOM 755 C CA . TYR A 1 88 ? 0.482 -10.348 14.416 1.00 81.62 88 TYR A CA 1
ATOM 756 C C . TYR A 1 88 ? 1.502 -10.796 15.456 1.00 81.62 88 TYR A C 1
ATOM 758 O O . TYR A 1 88 ? 2.647 -10.341 15.458 1.00 81.62 88 TYR A O 1
ATOM 766 N N . ASN A 1 89 ? 1.101 -11.760 16.282 1.00 78.25 89 ASN A N 1
ATOM 767 C CA . ASN A 1 89 ? 1.957 -12.378 17.287 1.00 78.25 89 ASN A CA 1
ATOM 768 C C . ASN A 1 89 ? 2.310 -13.805 16.845 1.00 78.25 89 ASN A C 1
ATOM 770 O O . ASN A 1 89 ? 1.432 -14.649 16.675 1.00 78.25 89 ASN A O 1
ATOM 774 N N . PHE A 1 90 ? 3.597 -14.098 16.659 1.00 69.56 90 PHE A N 1
ATOM 775 C CA . PHE A 1 90 ? 4.076 -15.446 16.352 1.00 69.56 90 PHE A CA 1
ATOM 776 C C . PHE A 1 90 ? 5.319 -15.774 17.176 1.00 69.56 90 PHE A C 1
ATOM 778 O O . PHE A 1 90 ? 6.378 -15.203 16.943 1.00 69.56 90 PHE A O 1
ATOM 785 N N . ILE A 1 91 ? 5.191 -16.711 18.125 1.00 70.38 91 ILE A N 1
ATOM 786 C CA . ILE A 1 91 ? 6.288 -17.279 18.938 1.00 70.38 91 ILE A CA 1
ATOM 787 C C . ILE A 1 91 ? 7.294 -16.199 19.391 1.00 70.38 91 ILE A C 1
ATOM 789 O O . ILE A 1 91 ? 8.423 -16.131 18.904 1.00 70.38 91 ILE A O 1
ATOM 793 N N . ASN A 1 92 ? 6.868 -15.328 20.312 1.00 67.94 92 ASN A N 1
ATOM 794 C CA . ASN A 1 92 ? 7.661 -14.219 20.873 1.00 67.94 92 ASN A CA 1
ATOM 795 C C . ASN A 1 92 ? 8.184 -13.190 19.854 1.00 67.94 92 ASN A C 1
ATOM 797 O O . ASN A 1 92 ? 9.067 -12.398 20.178 1.00 67.94 92 ASN A O 1
ATOM 801 N N . LYS A 1 93 ? 7.655 -13.186 18.629 1.00 74.25 93 LYS A N 1
ATOM 802 C CA . LYS A 1 93 ? 7.884 -12.131 17.645 1.00 74.25 93 LYS A CA 1
ATOM 803 C C . LYS A 1 93 ? 6.576 -11.444 17.319 1.00 74.25 93 LYS A C 1
ATOM 805 O O . LYS A 1 93 ? 5.544 -12.086 17.131 1.00 74.25 93 LYS A O 1
ATOM 810 N N . GLU A 1 94 ? 6.665 -10.134 17.224 1.00 83.19 94 GLU A N 1
ATOM 811 C CA . GLU A 1 94 ? 5.579 -9.258 16.837 1.00 83.19 94 GLU A CA 1
ATOM 812 C C . GLU A 1 94 ? 5.900 -8.665 15.470 1.00 83.19 94 GLU A C 1
ATOM 814 O O . GLU A 1 94 ? 7.052 -8.309 15.204 1.00 83.19 94 GLU A O 1
ATOM 819 N N . TRP A 1 95 ? 4.900 -8.592 14.595 1.00 85.44 95 TRP A N 1
ATOM 820 C CA . TRP A 1 95 ? 5.035 -7.873 13.337 1.00 85.44 95 TRP A CA 1
ATOM 821 C C . TRP A 1 95 ? 3.730 -7.234 12.886 1.00 85.44 95 TRP A C 1
ATOM 823 O O . TRP A 1 95 ? 2.640 -7.742 13.144 1.00 85.44 95 TRP A O 1
ATOM 833 N N . TYR A 1 96 ? 3.863 -6.120 12.178 1.00 87.06 96 TYR A N 1
ATOM 834 C CA . TYR A 1 96 ? 2.741 -5.347 11.665 1.00 87.06 96 TYR A CA 1
ATOM 835 C C . TYR A 1 96 ? 2.524 -5.548 10.169 1.00 87.06 96 TYR A C 1
ATOM 837 O O . TYR A 1 96 ? 3.485 -5.711 9.420 1.00 87.06 96 TYR A O 1
ATOM 845 N N . SER A 1 97 ? 1.270 -5.461 9.728 1.00 86.38 97 SER A N 1
ATOM 846 C CA . SER A 1 97 ? 0.880 -5.335 8.320 1.00 86.38 97 SER A CA 1
ATOM 847 C C . SER A 1 97 ? 0.021 -4.084 8.124 1.00 86.38 97 SER A C 1
ATOM 849 O O . SER A 1 97 ? -0.825 -3.803 8.979 1.00 86.38 97 SER A O 1
ATOM 851 N N . PRO A 1 98 ? 0.222 -3.311 7.043 1.00 88.69 98 PRO A N 1
ATOM 852 C CA . PRO A 1 98 ? -0.500 -2.066 6.848 1.00 88.69 98 PRO A CA 1
ATOM 853 C C . PRO A 1 98 ? -1.931 -2.311 6.368 1.00 88.69 98 PRO A C 1
ATOM 855 O O . PRO A 1 98 ? -2.184 -3.091 5.445 1.00 88.69 98 PRO A O 1
ATOM 858 N N . ILE A 1 99 ? -2.864 -1.583 6.970 1.00 88.12 99 ILE A N 1
ATOM 859 C CA . ILE A 1 99 ? -4.274 -1.593 6.595 1.00 88.12 99 ILE A CA 1
ATOM 860 C C . ILE A 1 99 ? -4.807 -0.163 6.482 1.00 88.12 99 ILE A C 1
ATOM 862 O O . ILE A 1 99 ? -4.246 0.779 7.046 1.00 88.12 99 ILE A O 1
ATOM 866 N N . LEU A 1 100 ? -5.913 -0.006 5.763 1.00 88.50 100 LEU A N 1
ATOM 867 C CA . LEU A 1 100 ? -6.723 1.209 5.789 1.00 88.50 100 LEU A CA 1
ATOM 868 C C . LEU A 1 100 ? -8.087 0.900 6.395 1.00 88.50 100 LEU A C 1
ATOM 870 O O . LEU A 1 100 ? -8.612 -0.191 6.184 1.00 88.50 100 LEU A O 1
ATOM 874 N N . ILE A 1 101 ? -8.655 1.855 7.127 1.00 87.31 101 ILE A N 1
ATOM 875 C CA . ILE A 1 101 ? -9.970 1.728 7.768 1.00 87.31 101 ILE A CA 1
ATOM 876 C C . ILE A 1 101 ? -10.792 2.978 7.457 1.00 87.31 101 ILE A C 1
ATOM 878 O O . ILE A 1 101 ? -10.298 4.089 7.642 1.00 87.31 101 ILE A O 1
ATOM 882 N N . ASN A 1 102 ? -12.024 2.819 6.975 1.00 87.94 102 ASN A N 1
ATOM 883 C CA . ASN A 1 102 ? -12.939 3.943 6.744 1.00 87.94 102 ASN A CA 1
ATOM 884 C C . ASN A 1 102 ? -13.850 4.185 7.957 1.00 87.94 102 ASN A C 1
ATOM 886 O O . ASN A 1 102 ? -13.892 3.411 8.909 1.00 87.94 102 ASN A O 1
ATOM 890 N N . GLU A 1 103 ? -14.674 5.226 7.876 1.00 87.19 103 GLU A N 1
ATOM 891 C CA . GLU A 1 103 ? -15.673 5.565 8.902 1.00 87.19 103 GLU A CA 1
ATOM 892 C C . GLU A 1 103 ? -16.746 4.482 9.127 1.00 87.19 103 GLU A C 1
ATOM 894 O O . GLU A 1 103 ? -17.448 4.500 10.135 1.00 87.19 103 GLU A O 1
ATOM 899 N N . LYS A 1 104 ? -16.891 3.529 8.198 1.00 85.19 104 LYS A N 1
ATOM 900 C CA . LYS A 1 104 ? -17.824 2.396 8.307 1.00 85.19 104 LYS A CA 1
ATOM 901 C C . LYS A 1 104 ? -17.182 1.160 8.946 1.00 85.19 104 LYS A C 1
ATOM 903 O O . LYS A 1 104 ? -17.855 0.133 9.047 1.00 85.19 104 LYS A O 1
ATOM 908 N N . ASN A 1 105 ? -15.925 1.256 9.390 1.00 78.19 105 ASN A N 1
ATOM 909 C CA . ASN A 1 105 ? -15.107 0.145 9.880 1.00 78.19 105 ASN A CA 1
ATOM 910 C C . ASN A 1 105 ? -14.893 -0.971 8.841 1.00 78.19 105 ASN A C 1
ATOM 912 O O . ASN A 1 105 ? -14.673 -2.128 9.209 1.00 78.19 105 ASN A O 1
ATOM 916 N N . ASP A 1 106 ? -14.966 -0.630 7.552 1.00 81.12 106 ASP A N 1
ATOM 917 C CA . ASP A 1 106 ? -14.485 -1.491 6.477 1.00 81.12 106 ASP A CA 1
ATOM 918 C C . ASP A 1 106 ? -12.949 -1.440 6.478 1.00 81.12 106 ASP A C 1
ATOM 920 O O . ASP A 1 106 ? -12.357 -0.366 6.622 1.00 81.12 106 ASP A O 1
ATOM 924 N N . ILE A 1 107 ? -12.305 -2.599 6.334 1.00 80.00 107 ILE A N 1
ATOM 925 C CA . ILE A 1 107 ? -10.846 -2.746 6.399 1.00 80.00 107 ILE A CA 1
ATOM 926 C C . ILE A 1 107 ? -10.311 -3.110 5.020 1.00 80.00 107 ILE A C 1
ATOM 928 O O . ILE A 1 107 ? -10.795 -4.061 4.415 1.00 80.00 107 ILE A O 1
ATOM 932 N N . TRP A 1 108 ? -9.260 -2.428 4.566 1.00 80.06 108 TRP A N 1
ATOM 933 C CA . TRP A 1 108 ? -8.492 -2.783 3.372 1.00 80.06 108 TRP A CA 1
ATOM 934 C C . TRP A 1 108 ? -7.115 -3.302 3.764 1.00 80.06 108 TRP A C 1
ATOM 936 O O . TRP A 1 108 ? -6.313 -2.566 4.337 1.00 80.06 108 TRP A O 1
ATOM 946 N N . ASN A 1 109 ? -6.815 -4.550 3.402 1.00 78.62 109 ASN A N 1
ATOM 947 C CA . ASN A 1 109 ? -5.474 -5.112 3.560 1.00 78.62 109 ASN A CA 1
ATOM 948 C C . ASN A 1 109 ? -4.565 -4.600 2.444 1.00 78.62 109 ASN A C 1
ATOM 950 O O . ASN A 1 109 ? -4.736 -4.962 1.275 1.00 78.62 109 ASN A O 1
ATOM 954 N N . ILE A 1 110 ? -3.579 -3.774 2.791 1.00 79.81 110 ILE A N 1
ATOM 955 C CA . ILE A 1 110 ? -2.718 -3.143 1.796 1.00 79.81 110 ILE A CA 1
ATOM 956 C C . ILE A 1 110 ? -1.517 -4.041 1.527 1.00 79.81 110 ILE A C 1
ATOM 958 O O . ILE A 1 110 ? -0.532 -4.063 2.256 1.00 79.81 110 ILE A O 1
ATOM 962 N N . GLY A 1 111 ? -1.595 -4.800 0.436 1.00 73.31 111 GLY A N 1
ATOM 963 C CA . GLY A 1 111 ? -0.418 -5.438 -0.143 1.00 73.31 111 GLY A CA 1
ATOM 964 C C . GLY A 1 111 ? -0.040 -6.817 0.381 1.00 73.31 111 GLY A C 1
ATOM 965 O O . GLY A 1 111 ? 0.892 -7.391 -0.167 1.00 73.31 111 GLY A O 1
ATOM 966 N N . GLN A 1 112 ? -0.748 -7.399 1.352 1.00 74.12 112 GLN A N 1
ATOM 967 C CA . GLN A 1 112 ? -0.435 -8.746 1.865 1.00 74.12 112 GLN A CA 1
ATOM 968 C C . GLN A 1 112 ? -0.548 -9.841 0.792 1.00 74.12 112 GLN A C 1
ATOM 970 O O . GLN A 1 112 ? 0.346 -10.674 0.625 1.00 74.12 112 GLN A O 1
ATOM 975 N N . ASP A 1 113 ? -1.611 -9.809 -0.013 1.00 73.00 113 ASP A N 1
ATOM 976 C CA . ASP A 1 113 ? -1.746 -10.721 -1.154 1.00 73.00 113 ASP A CA 1
ATOM 977 C C . ASP A 1 113 ? -0.699 -10.438 -2.245 1.00 73.00 113 ASP A C 1
ATOM 979 O O . ASP A 1 113 ? -0.192 -11.357 -2.897 1.00 73.00 113 ASP A O 1
ATOM 983 N N . CYS A 1 114 ? -0.332 -9.170 -2.413 1.00 73.88 114 CYS A N 1
ATOM 984 C CA . CYS A 1 114 ? 0.595 -8.705 -3.439 1.00 73.88 114 CYS A CA 1
ATOM 985 C C . CYS A 1 114 ? 2.036 -9.045 -3.099 1.00 73.88 114 CYS A C 1
ATOM 987 O O . CYS A 1 114 ? 2.772 -9.452 -3.985 1.00 73.88 114 CYS A O 1
ATOM 989 N N . GLU A 1 115 ? 2.419 -8.965 -1.829 1.00 78.25 115 GLU A N 1
ATOM 990 C CA . GLU A 1 115 ? 3.714 -9.391 -1.311 1.00 78.25 115 GLU A CA 1
ATOM 991 C C . GLU A 1 115 ? 3.953 -10.861 -1.651 1.00 78.25 115 GLU A C 1
ATOM 993 O O . GLU A 1 115 ? 4.987 -11.231 -2.212 1.00 78.25 115 GLU A O 1
ATOM 998 N N . ARG A 1 116 ? 2.958 -11.711 -1.377 1.00 73.75 116 ARG A N 1
ATOM 999 C CA . ARG A 1 116 ? 3.027 -13.135 -1.700 1.00 73.75 116 ARG A CA 1
ATOM 1000 C C . ARG A 1 116 ? 3.218 -13.349 -3.205 1.00 73.75 116 ARG A C 1
ATOM 1002 O O . ARG A 1 116 ? 4.049 -14.161 -3.605 1.00 73.75 116 ARG A O 1
ATOM 1009 N N . LEU A 1 117 ? 2.496 -12.617 -4.052 1.00 71.56 117 LEU A N 1
ATOM 1010 C CA . LEU A 1 117 ? 2.660 -12.680 -5.512 1.00 71.56 117 LEU A CA 1
ATOM 1011 C C . LEU A 1 117 ? 4.024 -12.139 -5.984 1.00 71.56 117 LEU A C 1
ATOM 1013 O O . LEU A 1 117 ? 4.645 -12.748 -6.864 1.00 71.56 117 LEU A O 1
ATOM 1017 N N . TYR A 1 118 ? 4.524 -11.078 -5.343 1.00 71.12 118 TYR A N 1
ATOM 1018 C CA . TYR A 1 118 ? 5.815 -10.434 -5.603 1.00 71.12 118 TYR A CA 1
ATOM 1019 C C . TYR A 1 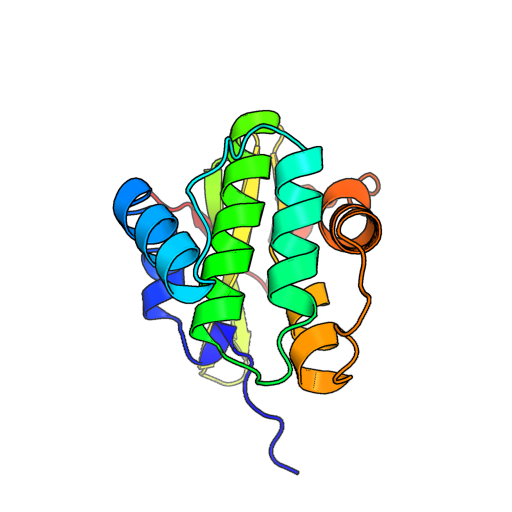118 ? 6.970 -11.371 -5.296 1.00 71.12 118 TYR A C 1
ATOM 1021 O O . TYR A 1 118 ? 7.771 -11.725 -6.168 1.00 71.12 118 TYR A O 1
ATOM 1029 N N . TYR A 1 119 ? 7.054 -11.816 -4.048 1.00 72.00 119 TYR A N 1
ATOM 1030 C CA . TYR A 1 119 ? 8.224 -12.500 -3.527 1.00 72.00 119 TYR A CA 1
ATOM 1031 C C . TYR A 1 119 ? 8.161 -14.007 -3.743 1.00 72.00 119 TYR A C 1
ATOM 1033 O O . TYR A 1 119 ? 9.145 -14.564 -4.230 1.00 72.00 119 TYR A O 1
ATOM 1041 N N . LYS A 1 120 ? 7.020 -14.655 -3.465 1.00 66.50 120 LYS A N 1
ATOM 1042 C CA . LYS A 1 120 ? 6.904 -16.124 -3.511 1.00 66.50 120 LYS A CA 1
ATOM 1043 C C . LYS A 1 120 ? 6.807 -16.660 -4.931 1.00 66.50 120 LYS A C 1
ATOM 1045 O O . LYS A 1 120 ? 7.450 -17.650 -5.259 1.00 66.50 120 LYS A O 1
ATOM 1050 N N . TYR A 1 121 ? 5.998 -16.020 -5.769 1.00 61.84 121 TYR A N 1
ATOM 1051 C CA . TYR A 1 121 ? 5.716 -16.552 -7.099 1.00 61.84 121 TYR A CA 1
ATOM 1052 C C . TYR A 1 121 ? 6.575 -15.936 -8.201 1.00 61.84 121 TYR A C 1
ATOM 1054 O O . TYR A 1 121 ? 6.600 -16.486 -9.295 1.00 61.84 121 TYR A O 1
ATOM 1062 N N . ASN A 1 122 ? 7.296 -14.838 -7.931 1.00 59.59 122 ASN A N 1
ATOM 1063 C CA . ASN A 1 122 ? 8.032 -14.086 -8.957 1.00 59.59 122 ASN A CA 1
ATOM 1064 C C . ASN A 1 122 ? 7.139 -13.711 -10.158 1.00 59.59 122 ASN A C 1
ATOM 1066 O O . ASN A 1 122 ? 7.594 -13.678 -11.296 1.00 59.59 122 ASN A O 1
ATO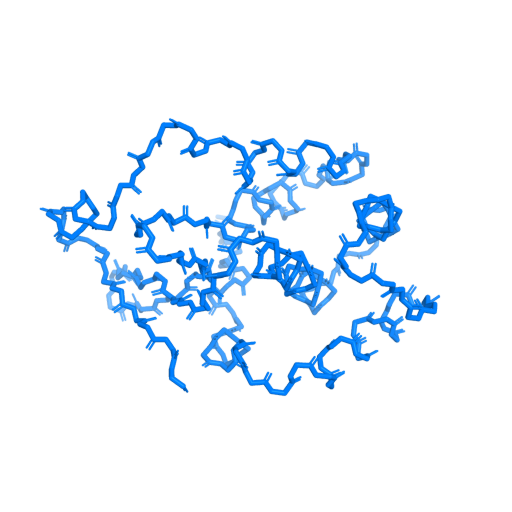M 1070 N N . ARG A 1 123 ? 5.842 -13.503 -9.894 1.00 55.97 123 ARG A N 1
ATOM 1071 C CA . ARG A 1 123 ? 4.772 -13.449 -10.902 1.00 55.97 123 ARG A CA 1
ATOM 1072 C C . ARG A 1 123 ? 4.181 -12.062 -11.092 1.00 55.97 123 ARG A C 1
ATOM 1074 O O . ARG A 1 123 ? 3.142 -11.946 -11.722 1.00 55.97 123 ARG A O 1
ATOM 1081 N N . LEU A 1 124 ? 4.804 -11.016 -10.553 1.00 56.25 124 LEU A N 1
ATOM 1082 C CA . LEU A 1 124 ? 4.291 -9.667 -10.790 1.00 56.25 124 LEU A CA 1
ATOM 1083 C C . LEU A 1 124 ? 4.614 -9.118 -12.170 1.00 56.25 124 LEU A C 1
ATOM 1085 O O . LEU A 1 124 ? 3.955 -8.170 -12.576 1.00 56.25 124 LEU A O 1
ATOM 1089 N N . TYR A 1 125 ? 5.486 -9.775 -12.938 1.00 50.28 125 TYR A N 1
ATOM 1090 C CA . TYR A 1 125 ? 5.515 -9.567 -14.380 1.00 50.28 125 TYR A CA 1
ATOM 1091 C C . TYR A 1 125 ? 4.092 -9.796 -14.927 1.00 50.28 125 TYR A C 1
ATOM 1093 O O . TYR A 1 125 ? 3.583 -10.916 -14.868 1.00 50.28 125 TYR A O 1
ATOM 1101 N N . ASN A 1 126 ? 3.445 -8.728 -15.405 1.00 49.88 126 ASN A N 1
ATOM 1102 C CA . ASN A 1 126 ? 2.071 -8.690 -15.930 1.00 49.88 126 ASN A CA 1
ATOM 1103 C C . ASN A 1 126 ? 0.885 -8.768 -14.942 1.00 49.88 126 ASN A C 1
ATOM 1105 O O . ASN A 1 126 ? -0.233 -9.018 -15.395 1.00 49.88 126 ASN A O 1
ATOM 1109 N N . ILE A 1 127 ? 1.034 -8.518 -13.634 1.00 59.56 127 ILE A N 1
ATOM 1110 C CA . ILE A 1 127 ? -0.175 -8.285 -12.813 1.00 59.56 127 ILE A CA 1
ATOM 1111 C C . ILE A 1 127 ? -0.709 -6.889 -13.124 1.00 59.56 127 ILE A C 1
ATOM 1113 O O . ILE A 1 127 ? -0.092 -5.874 -12.801 1.00 59.56 127 ILE A O 1
ATOM 1117 N N . GLU A 1 128 ? -1.877 -6.838 -13.758 1.00 61.75 128 GLU A N 1
ATOM 1118 C CA . GLU A 1 128 ? -2.574 -5.580 -13.987 1.00 61.75 128 GLU A CA 1
ATOM 1119 C C . GLU A 1 128 ? -3.031 -4.954 -12.666 1.00 61.75 128 GLU A C 1
ATOM 1121 O O . GLU A 1 128 ? -3.477 -5.651 -11.749 1.00 61.75 128 GLU A O 1
ATOM 1126 N N . PHE A 1 129 ? -3.035 -3.620 -12.595 1.00 63.06 129 PHE A N 1
ATOM 1127 C CA . PHE A 1 129 ? -3.642 -2.908 -11.468 1.00 63.06 129 PHE A CA 1
ATOM 1128 C C . PHE A 1 129 ? -5.105 -3.300 -11.249 1.00 63.06 129 PHE A C 1
ATOM 1130 O O . PHE A 1 129 ? -5.542 -3.378 -10.115 1.00 63.06 129 PHE A O 1
ATOM 1137 N N . SER A 1 130 ? -5.848 -3.633 -12.307 1.00 61.94 130 SER A N 1
ATOM 1138 C CA . SER A 1 130 ? -7.209 -4.176 -12.209 1.00 61.94 130 SER A CA 1
ATOM 1139 C C . SER A 1 130 ? -7.263 -5.456 -11.358 1.00 61.94 130 SER A C 1
ATOM 1141 O O . SER A 1 130 ? -8.204 -5.658 -10.596 1.00 61.94 130 SER A O 1
ATOM 1143 N N . THR A 1 131 ? -6.232 -6.301 -11.441 1.00 63.56 131 THR A N 1
ATOM 1144 C CA . THR A 1 131 ? -6.091 -7.535 -10.661 1.00 63.56 131 THR A CA 1
ATOM 1145 C C . THR A 1 131 ? -5.681 -7.227 -9.223 1.00 63.56 131 THR A C 1
ATOM 1147 O O . THR A 1 131 ? -6.274 -7.782 -8.303 1.00 63.56 131 THR A O 1
ATOM 1150 N N . PHE A 1 132 ? -4.745 -6.295 -9.009 1.00 64.00 132 PHE A N 1
ATOM 1151 C CA . PHE A 1 132 ? -4.431 -5.765 -7.673 1.00 64.00 132 PHE A CA 1
ATOM 1152 C C . PHE A 1 132 ? -5.676 -5.181 -6.993 1.00 64.00 132 PHE A C 1
ATOM 1154 O O . PHE A 1 132 ? -6.025 -5.574 -5.886 1.00 64.00 132 PHE A O 1
ATOM 1161 N N . TYR A 1 133 ? -6.381 -4.293 -7.687 1.00 63.41 133 TYR A N 1
ATOM 1162 C CA . TYR A 1 133 ? -7.595 -3.633 -7.232 1.00 63.41 133 TYR A CA 1
ATOM 1163 C C . TYR A 1 133 ? -8.667 -4.671 -6.900 1.00 63.41 133 TYR A C 1
ATOM 1165 O O . TYR A 1 133 ? -9.222 -4.655 -5.810 1.00 63.41 133 TYR A O 1
ATOM 1173 N N . LYS A 1 134 ? -8.879 -5.674 -7.756 1.00 63.19 134 LYS A N 1
ATOM 1174 C CA . LYS A 1 134 ? -9.802 -6.778 -7.464 1.00 63.19 134 LYS A CA 1
ATOM 1175 C C . LYS A 1 134 ? -9.412 -7.588 -6.233 1.00 63.19 134 LYS A C 1
ATOM 1177 O O . LYS A 1 134 ? -10.276 -7.909 -5.427 1.00 63.19 134 LYS A O 1
ATOM 1182 N N . MET A 1 135 ? -8.135 -7.934 -6.082 1.00 61.09 135 MET A N 1
ATOM 1183 C CA . MET A 1 135 ? -7.659 -8.805 -5.003 1.00 61.09 135 MET A CA 1
ATOM 1184 C C . MET A 1 135 ? -7.529 -8.095 -3.652 1.00 61.09 135 MET A C 1
ATOM 1186 O O . MET A 1 135 ? -7.797 -8.715 -2.627 1.00 61.09 135 MET A O 1
ATOM 1190 N N . SER A 1 136 ? -7.129 -6.824 -3.652 1.00 61.22 136 SER A N 1
ATOM 1191 C CA . SER A 1 136 ? -6.801 -6.049 -2.449 1.00 61.22 136 SER A CA 1
ATOM 1192 C C . SER A 1 136 ? -7.831 -4.970 -2.109 1.00 61.22 136 SER A C 1
ATOM 1194 O O . SER A 1 136 ? -7.936 -4.602 -0.944 1.00 61.22 136 SER A O 1
ATOM 1196 N N . ILE A 1 137 ? -8.599 -4.476 -3.089 1.00 56.56 137 ILE A N 1
ATOM 1197 C CA . ILE A 1 137 ? -9.568 -3.380 -2.909 1.00 56.56 137 ILE A CA 1
ATOM 1198 C C . ILE A 1 137 ? -11.024 -3.874 -3.017 1.00 56.56 137 ILE A C 1
ATOM 1200 O O . ILE A 1 137 ? -11.817 -3.572 -2.130 1.00 56.56 137 ILE A O 1
ATOM 1204 N N . GLU A 1 138 ? -11.392 -4.673 -4.027 1.00 51.78 138 GLU A N 1
ATOM 1205 C CA . GLU A 1 138 ? -12.783 -5.146 -4.221 1.00 51.78 138 GLU A CA 1
ATOM 1206 C C . GLU A 1 138 ? -13.122 -6.447 -3.479 1.00 51.78 138 GLU A C 1
ATOM 1208 O O . GLU A 1 138 ? -14.291 -6.692 -3.171 1.00 51.78 138 GLU A O 1
ATOM 1213 N N . ARG A 1 139 ? -12.130 -7.292 -3.156 1.00 51.16 139 ARG A N 1
ATOM 1214 C CA . ARG A 1 139 ? -12.345 -8.615 -2.530 1.00 51.16 139 ARG A CA 1
ATOM 1215 C C . ARG A 1 139 ? -12.994 -8.566 -1.134 1.00 51.16 139 ARG A C 1
ATOM 1217 O O . ARG A 1 139 ? -13.299 -9.610 -0.571 1.00 51.16 139 ARG A O 1
ATOM 1224 N N . LEU A 1 140 ? -13.239 -7.373 -0.597 1.00 49.78 140 LEU A N 1
ATOM 1225 C CA . LEU A 1 140 ? -13.879 -7.105 0.694 1.00 49.78 140 LEU A CA 1
ATOM 1226 C C . LEU A 1 140 ? -15.346 -6.662 0.594 1.00 49.78 140 LEU A C 1
ATOM 1228 O O . LEU A 1 140 ? -15.942 -6.276 1.598 1.00 49.78 140 LEU A O 1
ATOM 1232 N N . LEU A 1 141 ? -15.993 -6.829 -0.566 1.00 40.69 141 LEU A N 1
ATOM 1233 C CA . LEU A 1 141 ? -17.461 -6.888 -0.599 1.00 40.69 141 LEU A CA 1
ATOM 1234 C C . LEU A 1 141 ? -18.017 -8.058 0.250 1.00 40.69 141 LEU A C 1
ATOM 1236 O O . LEU A 1 141 ? -19.183 -8.018 0.644 1.00 40.69 141 LEU A O 1
ATOM 1240 N N . SER A 1 142 ? -17.183 -9.040 0.630 1.00 42.72 142 SER A N 1
ATOM 1241 C CA . SER A 1 142 ? -17.407 -9.888 1.810 1.00 42.72 142 SER A CA 1
ATOM 1242 C C . SER A 1 142 ? -16.754 -9.241 3.040 1.00 42.72 142 SER A C 1
ATOM 1244 O O . SER A 1 142 ? -15.586 -9.476 3.346 1.00 42.72 142 SER A O 1
ATOM 1246 N N . LYS A 1 143 ? -17.516 -8.361 3.687 1.00 46.41 143 LYS A N 1
ATOM 1247 C CA . LYS A 1 143 ? -17.132 -7.525 4.829 1.00 46.41 143 LYS A CA 1
ATOM 1248 C C . LYS A 1 143 ? -16.545 -8.348 5.980 1.00 46.41 143 LYS A C 1
ATOM 1250 O O . LYS A 1 143 ? -1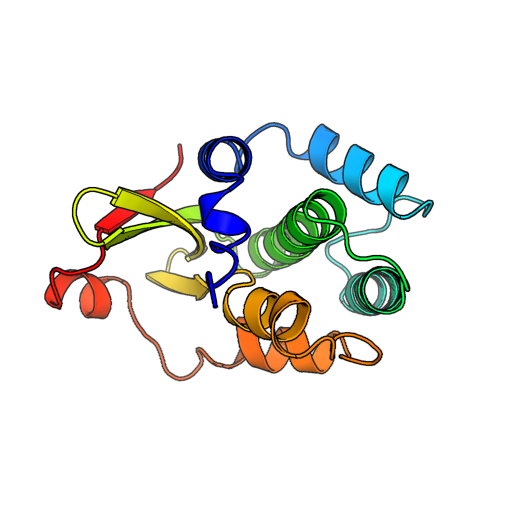7.305 -8.994 6.691 1.00 46.41 143 LYS A O 1
ATOM 1255 N N . ASN A 1 144 ? -15.241 -8.250 6.219 1.00 53.50 144 ASN A N 1
ATOM 1256 C CA . ASN A 1 144 ? -14.736 -8.408 7.580 1.00 53.50 144 ASN A CA 1
ATOM 1257 C C . ASN A 1 144 ? -14.893 -7.040 8.237 1.00 53.50 144 ASN A C 1
ATOM 1259 O O . ASN A 1 144 ? -14.190 -6.101 7.860 1.00 53.50 144 ASN A O 1
ATOM 1263 N N . LYS A 1 145 ? -15.853 -6.893 9.152 1.00 57.78 145 LYS A N 1
ATOM 1264 C CA . LYS A 1 145 ? -15.927 -5.679 9.968 1.00 57.78 145 LYS A CA 1
ATOM 1265 C C . LYS A 1 145 ? -14.863 -5.765 11.054 1.00 57.78 145 LYS A C 1
ATOM 1267 O O . LYS A 1 145 ? -14.515 -6.857 11.492 1.00 57.78 145 LYS A O 1
ATOM 1272 N N . LEU A 1 146 ? -14.390 -4.617 11.533 1.00 56.81 146 LEU A N 1
ATOM 1273 C CA . LEU A 1 146 ? -13.425 -4.548 12.639 1.00 56.81 146 LEU A CA 1
ATOM 1274 C C . LEU A 1 146 ? -13.824 -5.439 13.838 1.00 56.81 146 LEU A C 1
ATOM 1276 O O . LEU A 1 146 ? -13.007 -6.215 14.328 1.00 56.81 146 LEU A O 1
ATOM 1280 N N . GLY A 1 147 ? -15.112 -5.444 14.200 1.00 54.66 147 GLY A N 1
ATOM 1281 C CA . GLY A 1 147 ? -15.641 -6.289 15.278 1.00 54.66 147 GLY A CA 1
ATOM 1282 C C . GLY A 1 147 ? -15.577 -7.805 15.030 1.00 54.66 147 GLY A C 1
ATOM 1283 O O . GLY A 1 147 ? -15.582 -8.566 15.993 1.00 54.66 147 GLY A O 1
ATOM 1284 N N . ASP A 1 148 ? -15.474 -8.262 13.778 1.00 55.28 148 ASP A N 1
ATOM 1285 C CA . ASP A 1 148 ? -15.350 -9.692 13.447 1.00 55.28 148 ASP A CA 1
ATOM 1286 C C . ASP A 1 148 ? -13.908 -10.199 13.646 1.00 55.28 148 ASP A C 1
ATOM 1288 O O . ASP A 1 148 ? -13.672 -11.391 13.857 1.00 55.28 148 ASP A O 1
ATOM 1292 N N . ILE A 1 149 ? -12.923 -9.296 13.586 1.00 57.94 149 ILE A N 1
ATOM 1293 C CA . ILE A 1 149 ? -11.504 -9.634 13.747 1.00 57.94 149 ILE A CA 1
ATOM 1294 C C . ILE A 1 149 ? -11.102 -9.583 15.228 1.00 57.94 149 ILE A C 1
ATOM 1296 O O . ILE A 1 149 ? -10.386 -10.472 15.687 1.00 57.94 149 ILE A O 1
ATOM 1300 N N . GLU A 1 150 ? -11.633 -8.624 15.996 1.00 53.44 150 GLU A N 1
ATOM 1301 C CA . GLU A 1 150 ? -11.394 -8.507 17.446 1.00 53.44 150 GLU A CA 1
ATOM 1302 C C . GLU A 1 150 ? -11.861 -9.747 18.235 1.00 53.44 150 GLU A C 1
ATOM 1304 O O . GLU A 1 150 ? -11.238 -10.125 19.226 1.00 53.44 150 GLU A O 1
ATOM 1309 N N . GLN A 1 151 ? -12.908 -10.446 17.778 1.00 48.00 151 GLN A N 1
ATOM 1310 C CA . GLN A 1 151 ? -13.437 -11.637 18.461 1.00 48.00 151 GLN A CA 1
ATOM 1311 C C . GLN A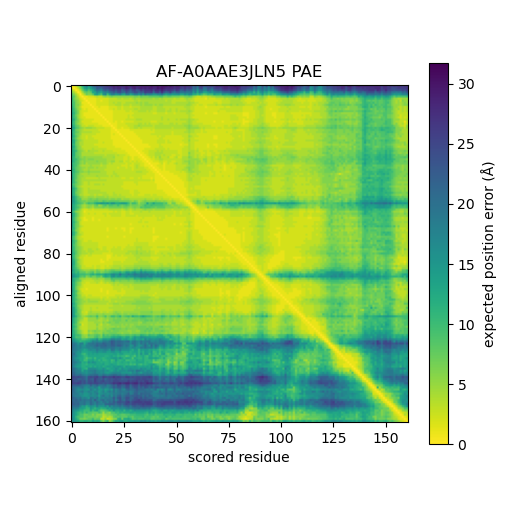 1 151 ? -12.520 -12.872 18.395 1.00 48.00 151 GLN A C 1
ATOM 1313 O O . GLN A 1 151 ? -12.711 -13.807 19.171 1.00 48.00 151 GLN A O 1
ATOM 1318 N N . ASN A 1 152 ? -11.516 -12.892 17.511 1.00 48.91 152 ASN A N 1
ATOM 1319 C CA . ASN A 1 152 ? -10.671 -14.072 17.292 1.00 48.91 152 ASN A CA 1
ATOM 1320 C C . ASN A 1 152 ? -9.326 -14.050 18.046 1.00 48.91 152 ASN A C 1
ATOM 1322 O O . ASN A 1 152 ? -8.553 -14.998 17.911 1.00 48.91 152 ASN A O 1
ATOM 1326 N N . GLY A 1 153 ? -9.030 -13.007 18.836 1.00 47.97 153 GLY A N 1
ATOM 1327 C CA . GLY A 1 153 ? -7.949 -12.978 19.843 1.00 47.97 153 GLY A CA 1
ATOM 1328 C C . GLY A 1 153 ? -6.502 -13.181 19.356 1.00 47.97 153 GLY A C 1
ATOM 1329 O O . GLY A 1 153 ? -5.589 -13.245 20.175 1.00 47.97 153 GLY A O 1
ATOM 1330 N N . LEU A 1 154 ? -6.272 -13.311 18.047 1.00 49.06 154 LEU A N 1
ATOM 1331 C CA . LEU A 1 154 ? -4.959 -13.580 17.438 1.00 49.06 154 LEU A CA 1
ATOM 1332 C C . LEU A 1 154 ? -4.364 -12.364 16.716 1.00 49.06 154 LEU A C 1
ATOM 1334 O O . LEU A 1 154 ? -3.241 -12.439 16.212 1.00 49.06 154 LEU A O 1
ATOM 1338 N N . ILE A 1 155 ? -5.124 -11.273 16.629 1.00 57.66 155 ILE A N 1
ATOM 1339 C CA . ILE A 1 155 ? -4.798 -10.081 15.856 1.00 57.66 155 ILE A CA 1
ATOM 1340 C C . ILE A 1 155 ? -5.227 -8.858 16.667 1.00 57.66 155 ILE A C 1
ATOM 1342 O O . ILE A 1 155 ? -6.409 -8.725 16.976 1.00 57.66 155 ILE A O 1
ATOM 1346 N N . ASP A 1 156 ? -4.279 -7.971 16.974 1.00 65.88 156 ASP A N 1
ATOM 1347 C CA . ASP A 1 156 ? -4.572 -6.674 17.595 1.00 65.88 156 ASP A CA 1
ATOM 1348 C C . ASP A 1 156 ? -4.543 -5.561 16.535 1.00 65.88 156 ASP A C 1
ATOM 1350 O O . ASP A 1 156 ? -3.872 -5.670 15.502 1.00 65.88 156 ASP A O 1
ATOM 1354 N N . PHE A 1 157 ? -5.237 -4.457 16.804 1.00 70.06 157 PHE A N 1
ATOM 1355 C CA . PHE A 1 157 ? -5.285 -3.292 15.924 1.00 70.06 157 PHE A CA 1
ATOM 1356 C C . PHE A 1 157 ? -4.573 -2.096 16.535 1.00 70.06 157 PHE A C 1
ATOM 1358 O O . PHE A 1 157 ? -4.721 -1.802 17.720 1.00 70.06 157 PHE A O 1
ATOM 1365 N N . ILE A 1 158 ? -3.836 -1.369 15.697 1.00 79.25 158 ILE A N 1
ATOM 1366 C CA . ILE A 1 158 ? -3.195 -0.113 16.078 1.00 79.25 158 ILE A CA 1
ATOM 1367 C C . ILE A 1 158 ? -3.661 0.973 15.113 1.00 79.25 158 ILE A C 1
ATOM 1369 O O . ILE A 1 158 ? -3.210 1.031 13.967 1.00 79.25 158 ILE A O 1
ATOM 1373 N N . GLU A 1 159 ? -4.565 1.840 15.574 1.00 78.25 159 GLU A N 1
ATOM 1374 C CA . GLU A 1 159 ? -4.870 3.089 14.871 1.00 78.25 159 GLU A CA 1
ATOM 1375 C C . GLU A 1 159 ? -3.664 4.027 14.988 1.00 78.25 159 GLU A C 1
ATOM 1377 O O . GLU A 1 159 ? -3.156 4.283 16.085 1.00 78.25 159 GLU A O 1
ATOM 1382 N N . LEU A 1 160 ? -3.188 4.526 13.849 1.00 81.62 160 LEU A N 1
ATOM 1383 C CA . LEU A 1 160 ? -2.064 5.450 13.797 1.00 81.62 160 LEU A CA 1
ATOM 1384 C C . LEU A 1 160 ? -2.593 6.890 13.888 1.00 81.62 160 LEU A C 1
ATOM 1386 O O . LEU A 1 160 ? -3.505 7.256 13.146 1.00 81.62 160 LEU A O 1
ATOM 1390 N N . LYS A 1 161 ? -2.042 7.680 14.818 1.00 70.69 161 LYS A N 1
ATOM 1391 C CA . LYS A 1 161 ? -2.445 9.069 15.101 1.00 70.69 161 LYS A CA 1
ATOM 1392 C C . LYS A 1 161 ? -1.480 10.080 14.503 1.00 70.69 161 LYS A C 1
ATOM 1394 O O . LYS A 1 161 ? -0.258 9.862 14.653 1.00 70.69 161 LYS A O 1
#

Radius of gyration: 15.35 Å; Cα contacts (8 Å, |Δi|>4): 201; chains: 1; bounding box: 33×38×37 Å

pLDDT: mean 76.98, std 15.11, range [31.98, 93.31]

Solvent-accessible surface area (backbone atoms only — not comparable to full-atom values): 9363 Å² total; per-residue (Å²): 130,84,73,79,73,51,71,46,62,77,40,51,72,59,59,79,44,59,84,50,65,61,71,58,51,54,51,50,37,28,60,75,70,73,48,79,89,71,65,62,84,40,66,67,52,49,34,53,52,41,44,57,62,33,61,48,92,68,89,49,71,66,61,51,52,36,49,46,49,55,55,47,53,28,50,26,73,75,60,62,36,43,55,30,32,44,36,40,73,54,93,98,41,76,38,52,45,54,28,36,36,30,91,82,39,46,61,36,56,58,46,65,72,52,48,48,37,47,68,75,62,66,50,33,63,83,53,48,38,71,54,50,41,43,67,44,63,54,60,49,81,67,70,60,42,58,75,69,50,59,75,65,76,63,47,51,80,44,82,66,130

Sequence (161 aa):
MFDKLSVFQNHQDFLLNIHKNKEEKLFEFFRLINHEKVDISDYDNLKKITHLVMNQLKKSDDNFLSWLYFCGEHINLKFNCKWALMKYNFINKEWYSPILINEKNDIWNIGQDCERLYYKYNRLYNIEFSTFYKMSIERLLSKNKLGDIEQNGLIDFIELK

Secondary structure (DSSP, 8-state):
------HHHH-HHHHHTTTS-HHHHHHHHHHHTT-----TT-HHHHHHHHHHHHT-SS--HHHHHHHHHHHHHHHHHHHT-EEEEEEEEETTEEEEEEEEE-TT-BEEE-SHHHHIIIIIS---TT--HHHHIIIIIITTSS--BHHHHHTTSSEEEEE--

Organism: NCBI:txid2044858